Protein AF-A0A923U8F9-F1 (afdb_monomer_lite)

Foldseek 3Di:
DDDDDDDDDDDDDDDDPDDPPPPDPDPPPPPPPDPDPDPPPDPLVVLLVQ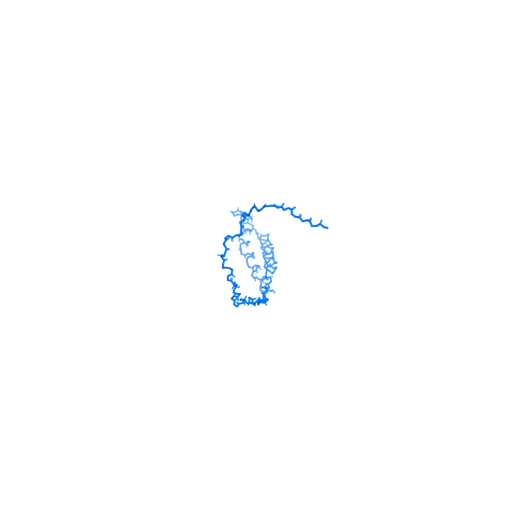LLVVLLVVLVVVLVPDDDDPVQDSVNSSVVSSVVSRVVSSVVSSVD

Sequence (96 aa):
MTSDSETQPAPDAGPESVLSEPVQPGPAQTTVETEVTVRRIPRYSRFLIIGAGLGAAATFILTASFPSDPKVGFGALFGYFLLFGVPAGAVIGAVV

Radius of gyration: 42.08 Å; chains: 1; bounding box: 53×87×104 Å

Structure (mmCIF, N/CA/C/O backbone):
data_AF-A0A923U8F9-F1
#
_entry.id   AF-A0A923U8F9-F1
#
loop_
_atom_site.group_PDB
_atom_site.id
_atom_site.type_symbol
_atom_site.label_atom_id
_atom_site.label_alt_id
_atom_site.label_comp_id
_atom_site.label_asym_id
_atom_site.label_entity_id
_atom_site.label_seq_id
_atom_site.pdbx_PDB_ins_code
_atom_site.Cartn_x
_atom_site.Cartn_y
_atom_site.Cartn_z
_atom_site.occupancy
_atom_site.B_iso_or_equiv
_atom_site.auth_seq_id
_atom_site.auth_comp_id
_atom_site.auth_asym_id
_atom_site.auth_atom_id
_atom_site.pdbx_PDB_model_num
ATOM 1 N N . MET A 1 1 ? -25.454 76.403 78.010 1.00 43.47 1 MET A N 1
ATOM 2 C CA . MET A 1 1 ? -26.616 77.272 77.742 1.00 43.47 1 MET A CA 1
ATOM 3 C C . MET A 1 1 ? -26.596 77.536 76.246 1.00 43.47 1 MET A C 1
ATOM 5 O O . MET A 1 1 ? -25.639 78.138 75.788 1.00 43.47 1 MET A O 1
ATOM 9 N N . THR A 1 2 ? -27.317 76.698 75.489 1.00 46.62 2 THR A N 1
ATOM 10 C CA . THR A 1 2 ? -28.616 77.032 74.842 1.00 46.62 2 THR A CA 1
ATOM 11 C C . THR A 1 2 ? -28.401 78.073 73.746 1.00 46.62 2 THR A C 1
ATOM 13 O O . THR A 1 2 ? -28.060 79.200 74.070 1.00 46.62 2 THR A O 1
ATOM 16 N N . SER A 1 3 ? -28.326 77.666 72.479 1.00 55.28 3 SER A N 1
ATOM 17 C CA . SER A 1 3 ? -29.435 77.324 71.557 1.00 55.28 3 SER A CA 1
ATOM 18 C C . SER A 1 3 ? -29.716 78.510 70.633 1.00 55.28 3 SER A C 1
ATOM 20 O O . SER A 1 3 ? -29.445 79.641 71.017 1.00 55.28 3 SER A O 1
ATOM 22 N N . ASP A 1 4 ? -30.280 78.185 69.466 1.00 51.47 4 ASP A N 1
ATOM 23 C CA . ASP A 1 4 ? -30.832 79.061 68.421 1.00 51.47 4 ASP A CA 1
ATOM 24 C C . ASP A 1 4 ? -29.846 79.511 67.335 1.00 51.47 4 ASP A C 1
ATOM 26 O O . ASP A 1 4 ? -28.740 79.947 67.623 1.00 51.47 4 ASP A O 1
ATOM 30 N N . SER A 1 5 ? -30.169 79.467 66.045 1.00 60.53 5 SER A N 1
ATOM 31 C CA . SER A 1 5 ? -31.314 78.952 65.279 1.00 60.53 5 SER A CA 1
ATOM 32 C C . SER A 1 5 ? -30.936 79.103 63.787 1.00 60.53 5 SER A C 1
ATOM 34 O O . SER A 1 5 ? -29.868 79.629 63.488 1.00 60.53 5 SER A O 1
ATOM 36 N N . GLU A 1 6 ? -31.841 78.702 62.889 1.00 57.12 6 GLU A N 1
ATOM 37 C CA . GLU A 1 6 ? -31.848 78.881 61.419 1.00 57.12 6 GLU A CA 1
ATOM 38 C C . GLU A 1 6 ? -31.266 77.736 60.576 1.00 57.12 6 GLU A C 1
ATOM 40 O O . GLU A 1 6 ? -30.226 77.176 60.888 1.00 57.12 6 GLU A O 1
ATOM 45 N N . THR A 1 7 ? -31.810 77.350 59.422 1.00 46.50 7 THR A N 1
ATOM 46 C CA . THR A 1 7 ? -33.090 77.555 58.720 1.00 46.50 7 THR A CA 1
ATOM 47 C C . THR A 1 7 ? -32.987 76.626 57.491 1.00 46.50 7 THR A C 1
ATOM 49 O O . THR A 1 7 ? -31.946 76.545 56.845 1.00 46.50 7 THR A O 1
ATOM 52 N N . GLN A 1 8 ? -34.060 75.882 57.227 1.00 60.72 8 GLN A N 1
ATOM 53 C CA . GLN A 1 8 ? -34.366 74.922 56.137 1.00 60.72 8 GLN A CA 1
ATOM 54 C C . GLN A 1 8 ? -34.254 75.568 54.713 1.00 60.72 8 GLN A C 1
ATOM 56 O O . GLN A 1 8 ? -34.436 76.785 54.678 1.00 60.72 8 GLN A O 1
ATOM 61 N N . PRO A 1 9 ? -34.032 74.881 53.540 1.00 55.69 9 PRO A N 1
ATOM 62 C CA . PRO A 1 9 ? -34.861 73.763 53.027 1.00 55.69 9 PRO A CA 1
ATOM 63 C C . PRO A 1 9 ? -34.241 72.680 52.092 1.00 55.69 9 PRO A C 1
ATOM 65 O O . PRO A 1 9 ? -33.146 72.806 51.559 1.00 55.69 9 PRO A O 1
ATOM 68 N N . ALA A 1 10 ? -35.001 71.585 51.917 1.00 68.06 10 ALA A N 1
ATOM 69 C CA . ALA A 1 10 ? -34.717 70.381 51.112 1.00 68.06 10 ALA A CA 1
ATOM 70 C C . ALA A 1 10 ? -35.030 70.555 49.607 1.00 68.06 10 ALA A C 1
ATOM 72 O O . ALA A 1 10 ? -35.862 71.397 49.263 1.00 68.06 10 ALA A O 1
ATOM 73 N N . PRO A 1 11 ? -34.383 69.785 48.708 1.00 61.78 11 PRO A N 1
ATOM 74 C CA . PRO A 1 11 ? -35.072 68.689 47.986 1.00 61.78 11 PRO A CA 1
ATOM 75 C C . PRO A 1 11 ? -34.087 67.520 47.706 1.00 61.78 11 PRO A C 1
ATOM 77 O O . PRO A 1 11 ? -32.890 67.730 47.584 1.00 61.78 11 PRO A O 1
ATOM 80 N N . ASP A 1 12 ? -34.409 66.236 47.644 1.00 51.78 12 ASP A N 1
ATOM 81 C CA . ASP A 1 12 ? -35.439 65.575 46.860 1.00 51.78 12 ASP A CA 1
ATOM 82 C C . ASP A 1 12 ? -35.389 64.104 47.330 1.00 51.78 12 ASP A C 1
ATOM 84 O O . ASP A 1 12 ? -34.424 63.381 47.064 1.00 51.78 12 ASP A O 1
ATOM 88 N N . ALA A 1 13 ? -36.340 63.682 48.166 1.00 60.47 13 ALA A N 1
ATOM 89 C CA . ALA A 1 13 ? -36.456 62.276 48.538 1.00 60.47 13 ALA A CA 1
ATOM 90 C C . ALA A 1 13 ? -37.085 61.555 47.342 1.00 60.47 13 ALA A C 1
ATOM 92 O O . ALA A 1 13 ? -38.220 61.848 46.975 1.00 60.47 13 ALA A O 1
ATOM 93 N N . GLY A 1 14 ? -36.284 60.688 46.724 1.00 55.62 14 GLY A N 1
ATOM 94 C CA . GLY A 1 14 ? -36.458 60.178 45.368 1.00 55.62 14 GLY A CA 1
ATOM 95 C C . GLY A 1 14 ? -37.867 59.702 44.993 1.00 55.62 14 GLY A C 1
ATOM 96 O O . GLY A 1 14 ? -38.512 58.989 45.768 1.00 55.62 14 GLY A O 1
ATOM 97 N N . PRO A 1 15 ? -38.329 60.016 43.771 1.00 63.50 15 PRO A N 1
ATOM 98 C CA . PRO A 1 15 ? -39.347 59.210 43.133 1.00 63.50 15 PRO A CA 1
ATOM 99 C C . PRO A 1 15 ? -38.710 57.897 42.650 1.00 63.50 15 PRO A C 1
ATOM 101 O O . PRO A 1 15 ? -37.498 57.802 42.485 1.00 63.50 15 PRO A O 1
ATOM 104 N N . GLU A 1 16 ? -39.558 56.910 42.372 1.00 53.97 16 GLU A N 1
ATOM 105 C CA . GLU A 1 16 ? -39.237 55.633 41.707 1.00 53.97 16 GLU A CA 1
ATOM 106 C C . GLU A 1 16 ? -39.070 54.430 42.647 1.00 53.97 16 GLU A C 1
ATOM 108 O O . GLU A 1 16 ? -38.136 53.634 42.612 1.00 53.97 16 GLU A O 1
ATOM 113 N N . SER A 1 17 ? -40.144 54.213 43.404 1.00 62.62 17 SER A N 1
ATOM 114 C CA . SER A 1 17 ? -40.812 52.911 43.378 1.00 62.62 17 SER A CA 1
ATOM 115 C C . SER A 1 17 ? -40.907 52.371 41.937 1.00 62.62 17 SER A C 1
ATOM 117 O O . SER A 1 17 ? -41.875 52.642 41.227 1.00 62.62 17 SER A O 1
ATOM 119 N N . VAL A 1 18 ? -39.948 51.541 41.537 1.00 57.81 18 VAL A N 1
ATOM 120 C CA . VAL A 1 18 ? -40.151 50.481 40.542 1.00 57.81 18 VAL A CA 1
ATOM 121 C C . VAL A 1 18 ? -39.711 49.162 41.160 1.00 57.81 18 VAL A C 1
ATOM 123 O O . VAL A 1 18 ? -38.545 48.782 41.149 1.00 57.81 18 VAL A O 1
ATOM 126 N N . LEU A 1 19 ? -40.694 48.513 41.784 1.00 59.50 19 LEU A N 1
ATOM 127 C CA . LEU A 1 19 ? -40.942 47.074 41.739 1.00 59.50 19 LEU A CA 1
ATOM 128 C C . LEU A 1 19 ? -39.724 46.212 41.352 1.00 59.50 19 LEU A C 1
ATOM 130 O O . LEU A 1 19 ? -39.629 45.705 40.239 1.00 59.50 19 LEU A O 1
ATOM 134 N N . SER A 1 20 ? -38.812 45.994 42.297 1.00 59.84 20 SER A N 1
ATOM 135 C CA . SER A 1 20 ? -37.937 44.822 42.243 1.00 59.84 20 SER A CA 1
ATOM 136 C C . SER A 1 20 ? -38.717 43.651 42.828 1.00 59.84 20 SER A C 1
ATOM 138 O O . SER A 1 20 ? -38.565 43.293 43.994 1.00 59.84 20 SER A O 1
ATOM 140 N N . GLU A 1 21 ? -39.636 43.109 42.028 1.00 62.50 21 GLU A N 1
ATOM 141 C CA . GLU A 1 21 ? -40.184 41.780 42.276 1.00 62.50 21 GLU A CA 1
ATOM 142 C C . GLU A 1 21 ? -38.989 40.818 42.369 1.00 62.50 21 GLU A C 1
ATOM 144 O O . GLU A 1 21 ? -38.093 40.879 41.517 1.00 62.50 21 GLU A O 1
ATOM 149 N N . PRO A 1 22 ? -38.886 39.980 43.413 1.00 63.94 22 PRO A N 1
ATOM 150 C CA . PRO A 1 22 ? -37.813 39.009 43.469 1.00 63.94 22 PRO A CA 1
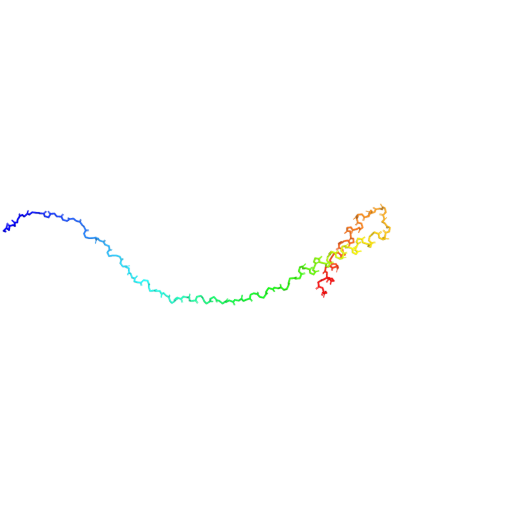ATOM 151 C C . PRO A 1 22 ? -37.996 38.090 42.263 1.00 63.94 22 PRO A C 1
ATOM 153 O O . PRO A 1 22 ? -38.972 37.345 42.202 1.00 63.94 22 PRO A O 1
ATOM 156 N N . VAL A 1 23 ? -37.072 38.152 41.299 1.00 63.75 23 VAL A N 1
ATOM 157 C CA . VAL A 1 23 ? -36.966 37.157 40.230 1.00 63.75 23 VAL A CA 1
ATOM 158 C C . VAL A 1 23 ? -36.760 35.823 40.927 1.00 63.75 23 VAL A C 1
ATOM 160 O O . VAL A 1 23 ? -35.666 35.489 41.383 1.00 63.75 23 VAL A O 1
ATOM 163 N N . GLN A 1 24 ? -37.859 35.100 41.096 1.00 65.06 24 GLN A N 1
ATOM 164 C CA . GLN A 1 24 ? -37.866 33.767 41.648 1.00 65.06 24 GLN A CA 1
ATOM 165 C C . GLN A 1 24 ? -37.024 32.925 40.686 1.00 65.06 24 GLN A C 1
ATOM 167 O O . GLN A 1 24 ? -37.346 32.886 39.494 1.00 65.06 24 GLN A O 1
ATOM 172 N N . PRO A 1 25 ? -35.923 32.298 41.135 1.00 65.31 25 PRO A N 1
ATOM 173 C CA . PRO A 1 25 ? -35.181 31.394 40.280 1.00 65.31 25 PRO A CA 1
ATOM 174 C C . PRO A 1 25 ? -36.141 30.263 39.914 1.00 65.31 25 PRO A C 1
ATOM 176 O O . PRO A 1 25 ? -36.466 29.422 40.753 1.00 65.31 25 PRO A O 1
ATOM 179 N N . GLY A 1 26 ? -36.650 30.269 38.679 1.00 67.31 26 GLY A N 1
ATOM 180 C CA . GLY A 1 26 ? -37.319 29.102 38.116 1.00 67.31 26 GLY A CA 1
ATOM 181 C C . GLY A 1 26 ? -36.400 27.894 38.312 1.00 67.31 26 GLY A C 1
ATOM 182 O O . GLY A 1 26 ? -35.178 28.083 38.307 1.00 67.31 26 GLY A O 1
ATOM 183 N N . PRO A 1 27 ? -36.958 26.692 38.556 1.00 64.25 27 PRO A N 1
ATOM 184 C CA . PRO A 1 27 ? -36.211 25.532 39.029 1.00 64.25 27 PRO A CA 1
ATOM 185 C C . PRO A 1 27 ? -34.929 25.417 38.224 1.00 64.25 27 PRO A C 1
ATOM 187 O O . PRO A 1 27 ? -34.985 25.285 37.000 1.00 64.25 27 PRO A O 1
ATOM 190 N N . ALA A 1 28 ? -33.800 25.575 38.921 1.00 65.12 28 ALA A N 1
ATOM 191 C CA . ALA A 1 28 ? -32.475 25.501 38.345 1.00 65.12 28 ALA A CA 1
ATOM 192 C C . ALA A 1 28 ? -32.453 24.272 37.444 1.00 65.12 28 ALA A C 1
ATOM 194 O O . ALA A 1 28 ? -32.538 23.142 37.936 1.00 65.12 28 ALA A O 1
ATOM 195 N N . GLN A 1 29 ? -32.430 24.496 36.128 1.00 63.66 29 GLN A N 1
ATOM 196 C CA . GLN A 1 29 ? -32.250 23.413 35.183 1.00 63.66 29 GLN A CA 1
ATOM 197 C C . GLN A 1 29 ? -30.853 22.895 35.468 1.00 63.66 29 GLN A C 1
ATOM 199 O O . GLN A 1 29 ? -29.851 23.482 35.070 1.00 63.66 29 GLN A O 1
ATOM 204 N N . THR A 1 30 ? -30.804 21.865 36.305 1.00 65.50 30 THR A N 1
ATOM 205 C CA . THR A 1 30 ? -29.581 21.184 36.671 1.00 65.50 30 THR A CA 1
ATOM 206 C C . THR A 1 30 ? -29.208 20.441 35.409 1.00 65.50 30 THR A C 1
ATOM 208 O O . THR A 1 30 ? -29.715 19.354 35.146 1.00 65.50 30 THR A O 1
ATOM 211 N N . THR A 1 31 ? -28.414 21.091 34.562 1.00 67.25 31 THR A N 1
ATOM 212 C CA . THR A 1 31 ? -27.754 20.440 33.443 1.00 67.25 31 THR A CA 1
ATOM 213 C C . THR A 1 31 ? -26.883 19.362 34.061 1.00 67.25 31 THR A C 1
ATOM 215 O O . THR A 1 31 ? -25.803 19.636 34.577 1.00 67.25 31 THR A O 1
ATOM 218 N N . VAL A 1 32 ? -27.405 18.139 34.107 1.00 71.62 32 VAL A N 1
ATOM 219 C CA . VAL A 1 32 ? -26.641 16.972 34.524 1.00 71.62 32 VAL A CA 1
ATOM 220 C C . VAL A 1 32 ? -25.656 16.719 33.393 1.00 71.62 32 VAL A C 1
ATOM 222 O O . VAL A 1 32 ? -26.013 16.122 32.375 1.00 71.62 32 VAL A O 1
ATOM 225 N N . GLU A 1 33 ? -24.436 17.241 33.532 1.00 72.06 33 GLU A N 1
ATOM 226 C CA . GLU A 1 33 ? -23.327 16.892 32.650 1.00 72.06 33 GLU A CA 1
ATOM 227 C C . GLU A 1 33 ? -23.128 15.380 32.734 1.00 72.06 33 GLU A C 1
ATOM 229 O O . GLU A 1 33 ? -22.588 14.831 33.692 1.00 72.06 33 GLU A O 1
ATOM 234 N N . THR A 1 34 ? -23.660 14.684 31.737 1.00 74.06 34 THR A N 1
ATOM 235 C CA . THR A 1 34 ? -23.468 13.250 31.596 1.00 74.06 34 THR A CA 1
ATOM 236 C C . THR A 1 34 ? -22.117 13.070 30.926 1.00 74.06 34 THR A C 1
ATOM 238 O O . THR A 1 34 ? -21.970 13.339 29.733 1.00 74.06 34 THR A O 1
ATOM 241 N N . GLU A 1 35 ? -21.115 12.659 31.700 1.00 75.88 35 GLU A N 1
ATOM 242 C CA . GLU A 1 35 ? -19.778 12.358 31.196 1.00 75.88 35 GLU A CA 1
ATOM 243 C C . GLU A 1 35 ? -19.839 11.116 30.294 1.00 75.88 35 GLU A C 1
ATOM 245 O O . GLU A 1 35 ? -19.716 9.967 30.721 1.00 75.88 35 GLU A O 1
ATOM 250 N N . VAL A 1 36 ? -20.083 11.338 29.003 1.00 75.62 36 VAL A N 1
ATOM 251 C CA . VAL A 1 36 ? -20.046 10.279 27.998 1.00 75.62 36 VAL A CA 1
ATOM 252 C C . VAL A 1 36 ? -18.592 10.086 27.585 1.00 75.62 36 VAL A C 1
ATOM 254 O O . VAL A 1 36 ? -18.036 10.863 26.806 1.00 75.62 36 VAL A O 1
ATOM 257 N N . THR A 1 37 ? -17.962 9.021 28.083 1.00 75.75 37 THR A N 1
ATOM 258 C CA . THR A 1 37 ? -16.656 8.588 27.573 1.00 75.75 37 THR A CA 1
ATOM 259 C C . THR A 1 37 ? -16.810 8.195 26.105 1.00 75.75 37 THR A C 1
ATOM 261 O O . THR A 1 37 ? -17.301 7.115 25.769 1.00 75.75 37 THR A O 1
ATOM 264 N N . VAL A 1 38 ? -16.382 9.081 25.204 1.00 74.69 38 VAL A N 1
ATOM 265 C CA . VAL A 1 38 ? -16.304 8.779 23.775 1.00 74.69 38 VAL A CA 1
ATOM 266 C C . VAL A 1 38 ? -15.266 7.679 23.597 1.00 74.69 38 VAL A C 1
ATOM 268 O O . VAL A 1 38 ? -14.061 7.912 23.730 1.00 74.69 38 VAL A O 1
ATOM 271 N N . ARG A 1 39 ? -15.729 6.468 23.272 1.00 74.81 39 ARG A N 1
ATOM 272 C CA . ARG A 1 39 ? -14.868 5.350 22.882 1.00 74.81 39 ARG A CA 1
ATOM 273 C C . ARG A 1 39 ? -14.138 5.762 21.601 1.00 74.81 39 ARG A C 1
ATOM 275 O O . ARG A 1 39 ? -14.685 5.678 20.506 1.00 74.81 39 ARG A O 1
ATOM 282 N N . ARG A 1 40 ? -12.925 6.305 21.745 1.00 70.12 40 ARG A N 1
ATOM 283 C CA . ARG A 1 40 ? -12.060 6.695 20.623 1.00 70.12 40 ARG A CA 1
ATOM 284 C C . ARG A 1 40 ? -11.928 5.477 19.705 1.00 70.12 40 ARG A C 1
ATOM 286 O O . ARG A 1 40 ? -11.478 4.425 20.154 1.00 70.12 40 ARG A O 1
ATOM 293 N N . ILE A 1 41 ? -12.340 5.619 18.446 1.00 71.25 41 ILE A N 1
ATOM 294 C CA . ILE A 1 41 ? -12.210 4.565 17.434 1.00 71.25 41 ILE A CA 1
ATOM 295 C C . ILE A 1 41 ? -10.733 4.128 17.382 1.00 71.25 41 ILE A C 1
ATOM 297 O O . ILE A 1 41 ? -9.850 5.001 17.386 1.00 71.25 41 ILE A O 1
ATOM 301 N N . PRO A 1 42 ? -10.445 2.809 17.372 1.00 72.25 42 PRO A N 1
ATOM 302 C CA . PRO A 1 42 ? -9.093 2.294 17.189 1.00 72.25 42 PRO A CA 1
ATOM 303 C C . PRO A 1 42 ? -8.441 2.968 15.981 1.00 72.25 42 PRO A C 1
ATOM 305 O O . PRO A 1 42 ? -9.040 3.075 14.913 1.00 72.25 42 PRO A O 1
ATOM 308 N N . ARG A 1 43 ? -7.230 3.506 16.146 1.00 72.00 43 ARG A N 1
ATOM 309 C CA . ARG A 1 43 ? -6.599 4.323 15.100 1.00 72.00 43 ARG A CA 1
ATOM 310 C C . ARG A 1 43 ? -6.020 3.444 13.988 1.00 72.00 43 ARG A C 1
ATOM 312 O O . ARG A 1 43 ? -4.815 3.204 13.956 1.00 72.00 43 ARG A O 1
ATOM 319 N N . TYR A 1 44 ? -6.868 3.036 13.043 1.00 79.31 44 TYR A N 1
ATOM 320 C CA . TYR A 1 44 ? -6.497 2.270 11.841 1.00 79.31 44 TYR A CA 1
ATOM 321 C C . TYR A 1 44 ? -5.526 3.005 10.899 1.00 79.31 44 TYR A C 1
ATOM 323 O O . TYR A 1 44 ? -4.958 2.402 9.995 1.00 79.31 44 TYR A O 1
ATOM 331 N N . SER A 1 45 ? -5.267 4.298 11.124 1.00 83.31 45 SER A N 1
ATOM 332 C CA . SER A 1 45 ? -4.352 5.097 10.300 1.00 83.31 45 SER A CA 1
ATOM 333 C C . SER A 1 45 ? -2.938 4.517 10.217 1.00 83.31 45 SER A C 1
ATOM 335 O O . SER A 1 45 ? -2.304 4.626 9.176 1.00 83.31 45 SER A O 1
ATOM 337 N N . ARG A 1 46 ? -2.426 3.895 11.288 1.00 87.31 46 ARG A N 1
ATOM 338 C CA . ARG A 1 46 ? -1.063 3.326 11.289 1.00 87.31 46 ARG A CA 1
ATOM 339 C C . ARG A 1 46 ? -0.966 2.097 10.390 1.00 87.31 46 ARG A C 1
ATOM 341 O O . ARG A 1 46 ? -0.043 2.004 9.591 1.00 87.31 46 ARG A O 1
ATOM 348 N N . PHE A 1 47 ? -1.958 1.222 10.485 1.00 85.88 47 PHE A N 1
ATOM 349 C CA . PHE A 1 47 ? -2.106 0.031 9.653 1.00 85.88 47 PHE A CA 1
ATOM 350 C C . PHE A 1 47 ? -2.258 0.389 8.168 1.00 85.88 47 PHE A C 1
ATOM 352 O O . PHE A 1 47 ? -1.562 -0.168 7.321 1.00 85.88 47 PHE A O 1
ATOM 359 N N . LEU A 1 48 ? -3.051 1.424 7.863 1.00 87.12 48 LEU A N 1
ATOM 360 C CA . LEU A 1 48 ? -3.177 1.957 6.504 1.00 87.12 48 LEU A CA 1
ATOM 361 C C . LEU A 1 48 ? -1.863 2.523 5.956 1.00 87.12 48 LEU A C 1
ATOM 363 O O . LEU A 1 48 ? -1.525 2.238 4.813 1.00 87.12 48 LEU A O 1
ATOM 367 N N . ILE A 1 49 ? -1.111 3.304 6.741 1.00 90.31 49 ILE A N 1
ATOM 368 C CA . ILE A 1 49 ? 0.160 3.896 6.283 1.00 90.31 49 ILE A CA 1
ATOM 369 C C . ILE A 1 49 ? 1.199 2.807 6.005 1.00 90.31 49 ILE A C 1
ATOM 371 O O . ILE A 1 49 ? 1.871 2.851 4.976 1.00 90.31 49 ILE A O 1
ATOM 375 N N . ILE A 1 50 ? 1.319 1.823 6.900 1.00 91.62 50 ILE A N 1
ATOM 376 C CA . ILE A 1 50 ? 2.269 0.717 6.737 1.00 91.62 50 ILE A CA 1
ATOM 377 C C . ILE A 1 50 ? 1.884 -0.133 5.521 1.00 91.62 50 ILE A C 1
ATOM 379 O O . ILE A 1 50 ? 2.738 -0.403 4.680 1.00 91.62 50 ILE A O 1
ATOM 383 N N . GLY A 1 51 ? 0.605 -0.494 5.384 1.00 88.69 51 GLY A N 1
ATOM 384 C CA . GLY A 1 51 ? 0.102 -1.252 4.239 1.00 88.69 51 GLY A CA 1
ATOM 385 C C . GLY A 1 51 ? 0.285 -0.520 2.910 1.00 88.69 51 GLY A C 1
ATOM 386 O O . GLY A 1 51 ? 0.789 -1.096 1.949 1.00 88.69 51 GLY A O 1
ATOM 387 N N . ALA A 1 52 ? -0.055 0.769 2.860 1.00 90.94 52 ALA A N 1
ATOM 388 C CA . ALA A 1 52 ? 0.151 1.617 1.688 1.00 90.94 52 ALA A CA 1
ATOM 389 C C . ALA A 1 52 ? 1.635 1.708 1.302 1.00 90.94 52 ALA A C 1
ATOM 391 O O . ALA A 1 52 ? 1.978 1.560 0.128 1.00 90.94 52 ALA A O 1
ATOM 392 N N . GLY A 1 53 ? 2.519 1.908 2.285 1.00 92.81 53 GLY A N 1
ATOM 393 C CA . GLY A 1 53 ? 3.965 1.949 2.073 1.00 92.81 53 GLY A CA 1
ATOM 394 C C . GLY A 1 53 ? 4.515 0.620 1.557 1.00 92.81 53 GLY A C 1
ATOM 395 O O . GLY A 1 53 ? 5.295 0.602 0.606 1.00 92.81 53 GLY A O 1
ATOM 396 N N . LEU A 1 54 ? 4.061 -0.500 2.125 1.00 92.38 54 LEU A N 1
ATOM 397 C CA . LEU A 1 54 ? 4.463 -1.835 1.689 1.00 92.38 54 LEU A CA 1
ATOM 398 C C . LEU A 1 54 ? 3.947 -2.154 0.277 1.00 92.38 54 LEU A C 1
ATOM 400 O O . LEU A 1 54 ? 4.690 -2.694 -0.538 1.00 92.38 54 LEU A O 1
ATOM 404 N N . GLY A 1 55 ? 2.712 -1.758 -0.044 1.00 89.25 55 GLY A N 1
ATOM 405 C CA . GLY A 1 55 ? 2.133 -1.881 -1.382 1.00 89.25 55 GLY A CA 1
ATOM 406 C C . GLY A 1 55 ? 2.874 -1.051 -2.432 1.00 89.25 55 GLY A C 1
ATOM 407 O O . GLY A 1 55 ? 3.154 -1.541 -3.529 1.00 89.25 55 GLY A O 1
ATOM 408 N N . ALA A 1 56 ? 3.274 0.176 -2.085 1.00 90.81 56 ALA A N 1
ATOM 409 C CA . ALA A 1 56 ? 4.122 1.011 -2.933 1.00 90.81 56 ALA A CA 1
ATOM 410 C C . ALA A 1 56 ? 5.500 0.370 -3.165 1.00 90.81 56 ALA A C 1
ATOM 412 O O . ALA A 1 56 ? 5.958 0.304 -4.305 1.00 90.81 56 ALA A O 1
ATOM 413 N N . ALA A 1 57 ? 6.138 -0.151 -2.112 1.00 90.50 57 ALA A N 1
ATOM 414 C CA . ALA A 1 57 ? 7.436 -0.816 -2.210 1.00 90.50 57 ALA A CA 1
ATOM 415 C C . ALA A 1 57 ? 7.370 -2.086 -3.074 1.00 90.50 57 ALA A C 1
ATOM 417 O O . ALA A 1 57 ? 8.189 -2.259 -3.975 1.00 90.50 57 ALA A O 1
ATOM 418 N N . ALA A 1 58 ? 6.365 -2.940 -2.863 1.00 89.12 58 ALA A N 1
ATOM 419 C CA . ALA A 1 58 ? 6.144 -4.135 -3.675 1.00 89.12 58 ALA A CA 1
ATOM 420 C C . ALA A 1 58 ? 5.934 -3.779 -5.154 1.00 89.12 58 ALA A C 1
ATOM 422 O O . ALA A 1 58 ? 6.524 -4.396 -6.038 1.00 89.12 58 ALA A O 1
ATOM 423 N N . THR A 1 59 ? 5.156 -2.731 -5.421 1.00 88.62 59 THR A N 1
ATOM 424 C CA . THR A 1 59 ? 4.918 -2.226 -6.778 1.00 88.62 59 THR A CA 1
ATOM 425 C C . THR A 1 59 ? 6.180 -1.690 -7.436 1.00 88.62 59 THR A C 1
ATOM 427 O O . THR A 1 59 ? 6.412 -1.925 -8.622 1.00 88.62 59 THR A O 1
ATOM 430 N N . PHE A 1 60 ? 7.007 -0.976 -6.675 1.00 86.50 60 PHE A N 1
ATOM 431 C CA . PHE A 1 60 ? 8.288 -0.478 -7.154 1.00 86.50 60 PHE A CA 1
ATOM 432 C C . PHE A 1 60 ? 9.211 -1.630 -7.553 1.00 86.50 60 PHE A C 1
ATOM 434 O O . PHE A 1 60 ? 9.752 -1.619 -8.655 1.00 86.50 60 PHE A O 1
ATOM 441 N N . ILE A 1 61 ? 9.318 -2.659 -6.707 1.00 86.56 61 ILE A N 1
ATOM 442 C CA . ILE A 1 61 ? 10.110 -3.865 -6.988 1.00 86.56 61 ILE A CA 1
ATOM 443 C C . ILE A 1 61 ? 9.584 -4.578 -8.237 1.00 86.56 61 ILE A C 1
ATOM 445 O O . ILE A 1 61 ? 10.369 -4.963 -9.103 1.00 86.56 61 ILE A O 1
ATOM 449 N N . LEU A 1 62 ? 8.262 -4.722 -8.349 1.00 83.38 62 LEU A N 1
ATOM 450 C CA . LEU A 1 62 ? 7.625 -5.365 -9.491 1.00 83.38 62 LEU A CA 1
ATOM 451 C C . LEU A 1 62 ? 7.930 -4.594 -10.778 1.00 83.38 62 LEU A C 1
ATOM 453 O O . LEU A 1 62 ? 8.435 -5.166 -11.736 1.00 83.38 62 LEU A O 1
ATOM 457 N N . THR A 1 63 ? 7.722 -3.278 -10.768 1.00 83.12 63 THR A N 1
ATOM 458 C CA . THR A 1 63 ? 7.982 -2.423 -11.933 1.00 83.12 63 THR A CA 1
ATOM 459 C C . THR A 1 63 ? 9.462 -2.422 -12.316 1.00 83.12 63 THR A C 1
ATOM 461 O O . THR A 1 63 ? 9.776 -2.434 -13.498 1.00 83.12 63 THR A O 1
ATOM 464 N N . ALA A 1 64 ? 10.375 -2.459 -11.341 1.00 82.12 64 ALA A N 1
ATOM 465 C CA . ALA A 1 64 ? 11.813 -2.548 -11.583 1.00 82.12 64 ALA A CA 1
ATOM 466 C C . ALA A 1 64 ? 12.259 -3.916 -12.134 1.00 82.12 64 ALA A C 1
ATOM 468 O O . ALA A 1 64 ? 13.252 -3.976 -12.854 1.00 82.12 64 ALA A O 1
ATOM 469 N N . SER A 1 65 ? 11.546 -5.003 -11.814 1.00 81.56 65 SER A N 1
ATOM 470 C CA . SER A 1 65 ? 11.829 -6.343 -12.355 1.00 81.56 65 SER A CA 1
ATOM 471 C C . SER A 1 65 ? 11.321 -6.551 -13.781 1.00 81.56 65 SER A C 1
ATOM 473 O O . SER A 1 65 ? 11.852 -7.409 -14.486 1.00 81.56 65 SER A O 1
ATOM 475 N N . PHE A 1 66 ? 10.303 -5.807 -14.218 1.00 78.06 66 PHE A N 1
ATOM 476 C CA . PHE A 1 66 ? 9.755 -5.952 -15.564 1.00 78.06 66 PHE A CA 1
ATOM 477 C C . PHE A 1 66 ? 10.408 -4.978 -16.557 1.00 78.06 66 PHE A C 1
ATOM 479 O O . PHE A 1 66 ? 10.593 -3.801 -16.244 1.00 78.06 66 PHE A O 1
ATOM 486 N N . PRO A 1 67 ? 10.736 -5.435 -17.783 1.00 72.12 67 PRO A N 1
ATOM 487 C CA . PRO A 1 67 ? 11.236 -4.550 -18.824 1.00 72.12 67 PRO A CA 1
ATOM 488 C C . PRO A 1 67 ? 10.167 -3.505 -19.160 1.00 72.12 67 PRO A C 1
ATOM 490 O O . PRO A 1 67 ? 9.035 -3.842 -19.508 1.00 72.12 67 PRO A O 1
ATOM 493 N N . SER A 1 68 ? 10.524 -2.227 -19.042 1.00 71.12 68 SER A N 1
ATOM 494 C CA . SER A 1 68 ? 9.609 -1.130 -19.351 1.00 71.12 68 SER A CA 1
ATOM 495 C C . SER A 1 68 ? 9.342 -1.058 -20.851 1.00 71.12 68 SER A C 1
ATOM 497 O O . SER A 1 68 ? 10.293 -0.987 -21.634 1.00 71.12 68 SER A O 1
ATOM 499 N N . ASP A 1 69 ? 8.069 -1.016 -21.250 1.00 73.12 69 ASP A N 1
ATOM 500 C CA . ASP A 1 69 ? 7.705 -0.796 -22.650 1.00 73.12 69 ASP A CA 1
ATOM 501 C C . ASP A 1 69 ? 8.166 0.611 -23.089 1.00 73.12 69 ASP A C 1
ATOM 503 O O . ASP A 1 69 ? 7.757 1.605 -22.471 1.00 73.12 69 ASP A O 1
ATOM 507 N N . PRO A 1 70 ? 8.998 0.735 -24.142 1.00 73.81 70 PRO A N 1
ATOM 508 C CA . PRO A 1 70 ? 9.490 2.025 -24.621 1.00 73.81 70 PRO A CA 1
ATOM 509 C C . PRO A 1 70 ? 8.383 2.971 -25.111 1.00 73.81 70 PRO A C 1
ATOM 511 O O . PRO A 1 70 ? 8.616 4.175 -25.172 1.00 73.81 70 PRO A O 1
ATOM 514 N N . LYS A 1 71 ? 7.180 2.477 -25.437 1.00 77.62 71 LYS A N 1
ATOM 515 C CA . LYS A 1 71 ? 6.046 3.326 -25.847 1.00 77.62 71 LYS A CA 1
ATOM 516 C C . LYS A 1 71 ? 5.409 4.089 -24.691 1.00 77.62 71 LYS A C 1
ATOM 518 O O . LYS A 1 71 ? 4.830 5.147 -24.912 1.00 77.62 71 LYS A O 1
ATOM 523 N N . VAL A 1 72 ? 5.470 3.535 -23.484 1.00 78.00 72 VAL A N 1
ATOM 524 C CA . VAL A 1 72 ? 4.761 4.059 -22.307 1.00 78.00 72 VAL A CA 1
ATOM 525 C C . VAL A 1 72 ? 5.755 4.648 -21.304 1.00 78.00 72 VAL A C 1
ATOM 527 O O . VAL A 1 72 ? 5.475 5.662 -20.671 1.00 78.00 72 VAL A O 1
ATOM 530 N N . GLY A 1 73 ? 6.954 4.068 -21.213 1.00 80.75 73 GLY A N 1
ATOM 531 C CA . GLY A 1 73 ? 8.018 4.516 -20.325 1.00 80.75 73 GLY A CA 1
ATOM 532 C C . GLY A 1 73 ? 7.848 4.020 -18.885 1.00 80.75 73 GLY A C 1
ATOM 533 O O . GLY A 1 73 ? 6.744 3.807 -18.384 1.00 80.75 73 GLY A O 1
ATOM 534 N N . PHE A 1 74 ? 8.979 3.846 -18.197 1.00 80.75 74 PHE A N 1
ATOM 535 C CA . PHE A 1 74 ? 9.044 3.277 -16.846 1.00 80.75 74 PHE A CA 1
ATOM 536 C C . PHE A 1 74 ? 8.183 4.035 -15.823 1.00 80.75 74 PHE A C 1
ATOM 538 O O . PHE A 1 74 ? 7.450 3.420 -15.051 1.00 80.75 74 PHE A O 1
ATOM 545 N N . GLY A 1 75 ? 8.229 5.372 -15.841 1.00 82.69 75 GLY A N 1
ATOM 546 C CA . GLY A 1 75 ? 7.502 6.202 -14.875 1.00 82.69 75 GLY A CA 1
ATOM 547 C C . GLY A 1 75 ? 5.980 6.067 -14.977 1.00 82.69 75 GLY A C 1
ATOM 548 O O . GLY A 1 75 ? 5.297 6.058 -13.955 1.00 82.69 75 GLY A O 1
ATOM 549 N N . ALA A 1 76 ? 5.449 5.906 -16.190 1.00 86.19 76 ALA A N 1
ATOM 550 C CA . ALA A 1 76 ? 4.017 5.735 -16.406 1.00 86.19 76 ALA A CA 1
ATOM 551 C C . ALA A 1 76 ? 3.536 4.339 -15.984 1.00 86.19 76 ALA A C 1
ATOM 553 O O . ALA A 1 76 ? 2.499 4.239 -15.330 1.00 86.19 76 ALA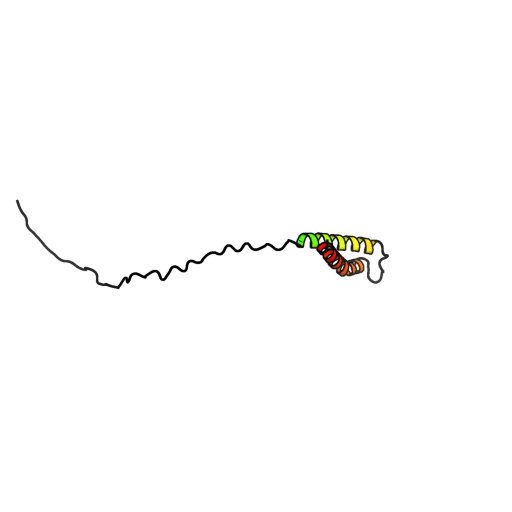 A O 1
ATOM 554 N N . LEU A 1 77 ? 4.305 3.277 -16.270 1.00 84.62 77 LEU A N 1
ATOM 555 C CA . LEU A 1 77 ? 4.011 1.939 -15.738 1.00 84.62 77 LEU A CA 1
ATOM 556 C C . LEU A 1 77 ? 4.035 1.953 -14.210 1.00 84.62 77 LEU A C 1
ATOM 558 O O . LEU A 1 77 ? 3.089 1.487 -13.581 1.00 84.62 77 LEU A O 1
ATOM 562 N N . PHE A 1 78 ? 5.079 2.537 -13.618 1.00 85.06 78 PHE A N 1
ATOM 563 C CA . PHE A 1 78 ? 5.210 2.632 -12.168 1.00 85.06 78 PHE A CA 1
ATOM 564 C C . PHE A 1 78 ? 4.016 3.351 -11.542 1.00 85.06 78 PHE A C 1
ATOM 566 O O . PHE A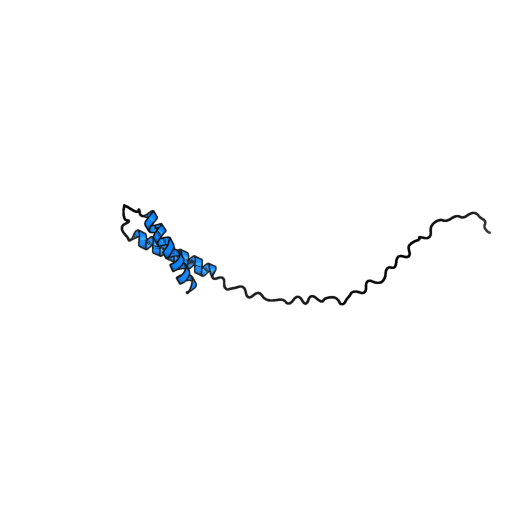 1 78 ? 3.399 2.819 -10.624 1.00 85.06 78 PHE A O 1
ATOM 573 N N . GLY A 1 79 ? 3.653 4.524 -12.069 1.00 86.25 79 GLY A N 1
ATOM 574 C CA . GLY A 1 79 ? 2.500 5.286 -11.596 1.00 86.25 79 GLY A CA 1
ATOM 575 C C . GLY A 1 79 ? 1.184 4.519 -11.741 1.00 86.25 79 GLY A C 1
ATOM 576 O O . GLY A 1 79 ? 0.377 4.514 -10.812 1.00 86.25 79 GLY A O 1
ATOM 577 N N . TYR A 1 80 ? 0.988 3.823 -12.865 1.00 86.94 80 TYR A N 1
ATOM 578 C CA . TYR A 1 80 ? -0.202 3.006 -13.099 1.00 86.94 80 TYR A CA 1
ATOM 579 C C . TYR A 1 80 ? -0.308 1.851 -12.103 1.00 86.94 80 TYR A C 1
ATOM 581 O O . TYR A 1 80 ? -1.354 1.666 -11.483 1.00 86.94 80 TYR A O 1
ATOM 589 N N . PHE A 1 81 ? 0.774 1.102 -11.888 1.00 87.88 81 PHE A N 1
ATOM 590 C CA . PHE A 1 81 ? 0.763 0.036 -10.895 1.00 87.88 81 PHE A CA 1
ATOM 591 C C . PHE A 1 81 ? 0.603 0.587 -9.478 1.00 87.88 81 PHE A C 1
ATOM 593 O O . PHE A 1 81 ? -0.071 -0.049 -8.670 1.00 87.88 81 PHE A O 1
ATOM 600 N N . LEU A 1 82 ? 1.155 1.767 -9.165 1.00 89.50 82 LEU A N 1
ATOM 601 C CA . LEU A 1 82 ? 1.024 2.380 -7.839 1.00 89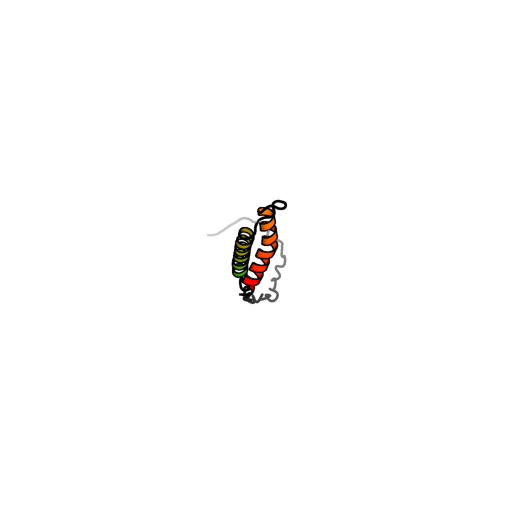.50 82 LEU A CA 1
ATOM 602 C C . LEU A 1 82 ? -0.439 2.627 -7.472 1.00 89.50 82 LEU A C 1
ATOM 604 O O . LEU A 1 82 ? -0.820 2.462 -6.312 1.00 89.50 82 LEU A O 1
ATOM 608 N N . LEU A 1 83 ? -1.251 2.984 -8.472 1.00 89.69 83 LEU A N 1
ATOM 609 C CA . LEU A 1 83 ? -2.680 3.230 -8.326 1.00 89.69 83 LEU A CA 1
ATOM 610 C C . LEU A 1 83 ? -3.428 2.001 -7.799 1.00 89.69 83 LEU A C 1
ATOM 612 O O . LEU A 1 83 ? -4.419 2.161 -7.099 1.00 89.69 83 LEU A O 1
ATOM 616 N N . PHE A 1 84 ? -2.944 0.792 -8.095 1.00 88.12 84 PHE A N 1
ATOM 617 C CA . PHE A 1 84 ? -3.506 -0.461 -7.586 1.00 88.12 84 PHE A CA 1
ATOM 618 C C . PHE A 1 84 ? -2.738 -0.999 -6.377 1.00 88.12 84 PHE A C 1
ATOM 620 O O . PHE A 1 84 ? -3.345 -1.488 -5.427 1.00 88.12 84 PHE A O 1
ATOM 627 N N . GLY A 1 85 ? -1.413 -0.880 -6.374 1.00 88.88 85 GLY A N 1
ATOM 628 C CA . GLY A 1 85 ? -0.550 -1.414 -5.329 1.00 88.88 85 GLY A CA 1
ATOM 629 C C . GLY A 1 85 ? -0.713 -0.723 -3.982 1.00 88.88 85 GLY A C 1
ATOM 630 O O . GLY A 1 85 ? -0.746 -1.397 -2.956 1.00 88.88 85 GLY A O 1
ATOM 631 N N . VAL A 1 86 ? -0.874 0.603 -3.964 1.00 91.19 86 VAL A N 1
ATOM 632 C CA . VAL A 1 86 ? -1.106 1.366 -2.728 1.00 91.19 86 VAL A CA 1
ATOM 633 C C . VAL A 1 86 ? -2.441 1.004 -2.072 1.00 91.19 86 VAL A C 1
ATOM 635 O O . VAL A 1 86 ? -2.411 0.635 -0.898 1.00 91.19 86 VAL A O 1
ATOM 638 N N . PRO A 1 87 ? -3.603 1.057 -2.755 1.00 90.19 87 PRO A N 1
ATOM 639 C CA . PRO A 1 87 ? -4.862 0.671 -2.126 1.00 90.19 87 PRO A CA 1
ATOM 640 C C . PRO A 1 87 ? -4.919 -0.823 -1.800 1.00 90.19 87 PRO A C 1
ATOM 642 O O . PRO A 1 87 ? -5.410 -1.167 -0.729 1.00 90.19 87 PRO A O 1
ATOM 645 N N . ALA A 1 88 ? -4.372 -1.713 -2.639 1.00 89.00 88 ALA A N 1
ATOM 646 C CA . ALA A 1 88 ? -4.294 -3.138 -2.312 1.00 89.00 88 ALA A CA 1
ATOM 647 C C . ALA A 1 88 ? -3.446 -3.381 -1.053 1.00 89.00 88 ALA A C 1
ATOM 649 O O . ALA A 1 88 ? -3.881 -4.076 -0.136 1.00 89.00 88 ALA A O 1
ATOM 650 N N . GLY A 1 89 ? -2.271 -2.751 -0.967 1.00 88.25 89 GLY A N 1
ATOM 651 C CA . GLY A 1 89 ? -1.413 -2.808 0.213 1.00 88.25 89 GLY A CA 1
ATOM 652 C C . GLY A 1 89 ? -2.079 -2.208 1.448 1.00 88.25 89 GLY A C 1
ATOM 653 O O . GLY A 1 89 ? -1.990 -2.782 2.528 1.00 88.25 89 GLY A O 1
ATOM 654 N N . ALA A 1 90 ? -2.799 -1.095 1.303 1.00 89.56 90 ALA A N 1
ATOM 655 C CA . ALA A 1 90 ? -3.540 -0.465 2.390 1.00 89.56 90 ALA A CA 1
ATOM 656 C C . ALA A 1 90 ? -4.663 -1.367 2.921 1.00 89.56 90 ALA A C 1
ATOM 658 O O . ALA A 1 90 ? -4.821 -1.478 4.133 1.00 89.56 90 ALA A O 1
ATOM 659 N N . VAL A 1 91 ? -5.405 -2.048 2.040 1.00 89.50 91 VAL A N 1
ATOM 660 C CA . VAL A 1 91 ? -6.435 -3.022 2.433 1.00 89.50 91 VAL A CA 1
ATOM 661 C C . VAL A 1 91 ? -5.804 -4.200 3.169 1.00 89.50 91 VAL A C 1
ATOM 663 O O . VAL A 1 91 ? -6.262 -4.538 4.254 1.00 89.50 91 VAL A O 1
ATOM 666 N N . ILE A 1 92 ? -4.725 -4.780 2.636 1.00 86.81 92 ILE A N 1
ATOM 667 C CA . ILE A 1 92 ? -4.001 -5.874 3.303 1.00 86.81 92 ILE A CA 1
ATOM 668 C C . ILE A 1 92 ? -3.496 -5.418 4.677 1.00 86.81 92 ILE A C 1
ATOM 670 O O . ILE A 1 92 ? -3.707 -6.109 5.668 1.00 86.81 92 ILE A O 1
ATOM 674 N N . GLY A 1 93 ? -2.889 -4.233 4.753 1.00 83.31 93 GLY A N 1
ATOM 675 C CA . GLY A 1 93 ? -2.398 -3.664 6.004 1.00 83.31 93 GLY A CA 1
ATOM 676 C C . GLY A 1 93 ? -3.504 -3.329 6.999 1.00 83.31 93 GLY A C 1
ATOM 677 O O . GLY A 1 93 ? -3.244 -3.362 8.187 1.00 83.31 93 GLY A O 1
ATOM 678 N N . ALA A 1 94 ? -4.722 -3.027 6.544 1.00 85.12 94 ALA A N 1
ATOM 679 C CA . ALA A 1 94 ? -5.876 -2.797 7.412 1.00 85.12 94 ALA A CA 1
ATOM 680 C C . ALA A 1 94 ? -6.520 -4.096 7.931 1.00 85.12 94 ALA A C 1
ATOM 682 O O . ALA A 1 94 ? -7.225 -4.051 8.939 1.00 85.12 94 ALA A O 1
ATOM 683 N N . VAL A 1 95 ? -6.321 -5.219 7.232 1.00 83.88 95 VAL A N 1
ATOM 684 C CA . VAL A 1 95 ? -6.846 -6.543 7.608 1.00 83.88 95 VAL A CA 1
ATOM 685 C C . VAL A 1 95 ? -5.964 -7.238 8.651 1.00 83.88 95 VAL A C 1
ATOM 687 O O . VAL A 1 95 ? -6.494 -7.996 9.464 1.00 83.88 95 VAL A O 1
ATOM 690 N N . VAL A 1 96 ? -4.650 -7.000 8.615 1.00 79.94 96 VAL A N 1
ATOM 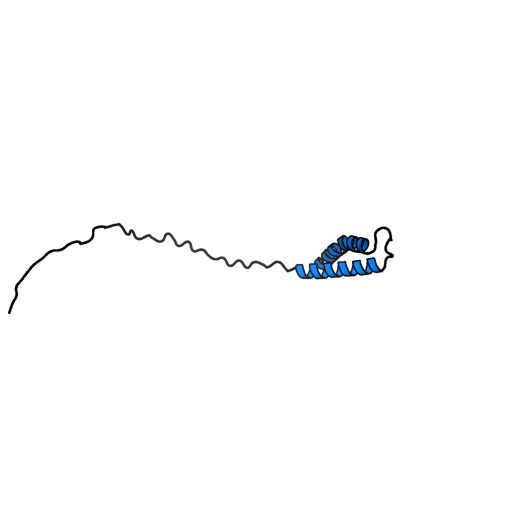691 C CA . VAL A 1 96 ? -3.643 -7.588 9.523 1.00 79.94 96 VAL A CA 1
ATOM 692 C C . VAL A 1 96 ? -3.432 -6.707 10.749 1.00 79.94 96 VAL A C 1
ATOM 694 O O . VAL A 1 96 ? -3.461 -7.259 11.870 1.00 79.94 96 VAL A O 1
#

Secondary structure (DSSP, 8-state):
---------------------------------------PPP-THHHHHHHHHHHHHHHHHHHHHSPPPTTT-HHHHHHHHHHHHHHHHHHHHHH-

pLDDT: mean 75.47, std 12.82, range [43.47, 92.81]